Protein AF-A0A6B2SRU7-F1 (afdb_monomer)

Foldseek 3Di:
DVVVVVVVVVCVVVVNCVVVPPPDDDDFAAPDWQDDDPVGGDGHGDDD

Sequence (48 aa):
AAEATGDQLDRLERGDAGYLARAAVRAERPVIRGRFGMCGRLDVYDVA

Secondary structure (DSSP, 8-state):
-HHHHHHHHHHHHTT--TTTTTPPP-----SEEEEEETTEEEEE----

pLDDT: mean 87.11, std 8.41, range [66.62, 97.62]

Structure (mmCIF, N/CA/C/O backbone):
data_AF-A0A6B2SRU7-F1
#
_entry.id   AF-A0A6B2SRU7-F1
#
loop_
_atom_site.group_PDB
_atom_site.id
_atom_site.type_symbol
_atom_site.label_atom_id
_atom_site.label_alt_id
_atom_site.label_comp_id
_atom_site.label_asym_id
_atom_site.label_entity_id
_atom_site.label_seq_id
_atom_site.pdbx_PDB_ins_code
_atom_site.Cartn_x
_atom_site.Cartn_y
_atom_site.Cartn_z
_atom_site.occupancy
_atom_site.B_iso_or_equiv
_atom_site.auth_seq_id
_atom_site.auth_comp_id
_atom_site.auth_asym_id
_atom_site.auth_atom_id
_atom_site.pdbx_PDB_model_num
ATOM 1 N N . ALA A 1 1 ? 2.439 18.229 16.206 1.00 68.25 1 ALA A N 1
ATOM 2 C CA . ALA A 1 1 ? 2.471 17.164 15.177 1.00 68.25 1 ALA A CA 1
ATOM 3 C C . ALA A 1 1 ? 2.690 15.789 15.807 1.00 68.25 1 ALA A C 1
ATOM 5 O O . ALA A 1 1 ? 1.836 14.940 15.620 1.00 68.25 1 ALA A O 1
ATOM 6 N N . ALA A 1 2 ? 3.761 15.582 16.588 1.00 86.19 2 ALA A N 1
ATOM 7 C CA . ALA A 1 2 ? 4.050 14.286 17.215 1.00 86.19 2 ALA A CA 1
ATOM 8 C C . ALA A 1 2 ? 2.977 13.804 18.219 1.00 86.19 2 ALA A C 1
ATOM 10 O O . ALA A 1 2 ? 2.592 12.644 18.151 1.00 86.19 2 ALA A O 1
ATOM 11 N N . GLU A 1 3 ? 2.444 14.684 19.080 1.00 90.62 3 GLU A N 1
ATOM 12 C CA . GLU A 1 3 ? 1.368 14.333 20.036 1.00 90.62 3 GLU A CA 1
ATOM 13 C C . GLU A 1 3 ? 0.121 13.773 19.346 1.00 90.62 3 GLU A C 1
ATOM 15 O O . GLU A 1 3 ? -0.354 12.702 19.701 1.00 90.62 3 GLU A O 1
ATOM 20 N N . ALA A 1 4 ? -0.351 14.440 18.288 1.00 85.12 4 ALA A N 1
ATOM 21 C CA . ALA A 1 4 ? -1.518 13.990 17.535 1.00 85.12 4 ALA A CA 1
ATOM 22 C C . ALA A 1 4 ? -1.310 12.607 16.893 1.00 85.12 4 ALA A C 1
ATOM 24 O O . ALA A 1 4 ? -2.260 11.840 16.778 1.00 85.12 4 ALA A O 1
ATOM 25 N N . THR A 1 5 ? -0.081 12.275 16.479 1.00 85.12 5 THR A N 1
ATOM 26 C CA . THR A 1 5 ? 0.25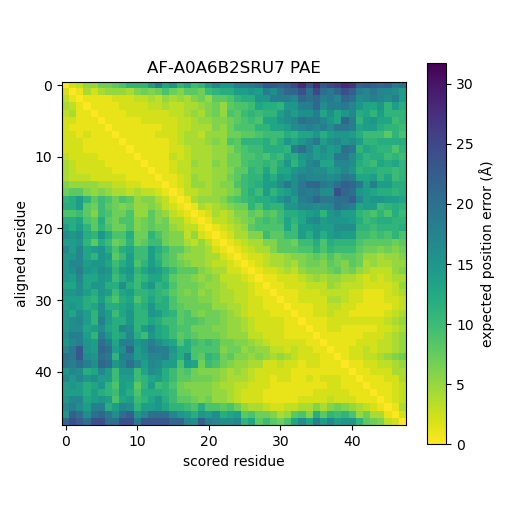2 10.922 16.011 1.00 85.12 5 THR A CA 1
ATOM 27 C C . THR 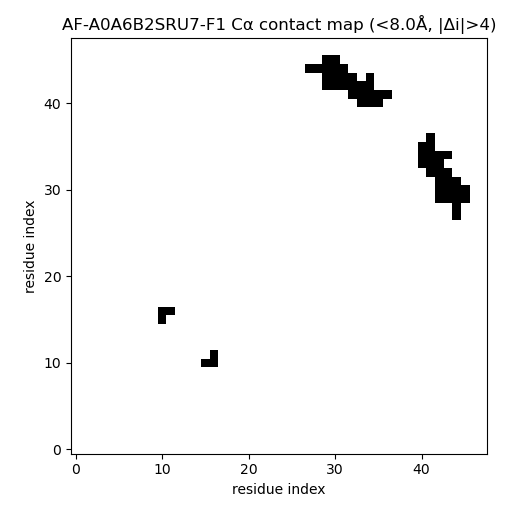A 1 5 ? 0.226 9.919 17.164 1.00 85.12 5 THR A C 1
ATOM 29 O O . THR A 1 5 ? -0.314 8.829 16.990 1.00 85.12 5 THR A O 1
ATOM 32 N N . G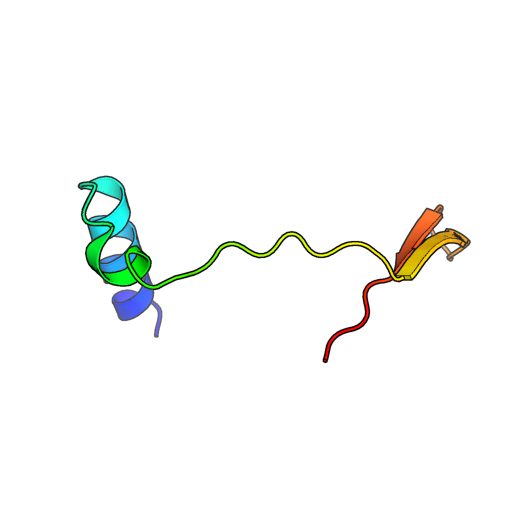LY A 1 6 ? 0.754 10.286 18.336 1.00 90.38 6 GLY A N 1
ATOM 33 C CA . GLY A 1 6 ? 0.705 9.461 19.548 1.00 90.38 6 GLY A CA 1
ATOM 34 C C . GLY A 1 6 ? -0.725 9.086 19.940 1.00 90.38 6 GLY A C 1
ATOM 35 O O . GLY A 1 6 ? -1.032 7.905 20.063 1.00 90.38 6 GLY A O 1
ATOM 36 N N . ASP A 1 7 ? -1.636 10.061 19.983 1.00 88.94 7 ASP A N 1
ATOM 37 C CA . ASP A 1 7 ? -3.052 9.831 20.310 1.00 88.94 7 ASP A CA 1
ATOM 38 C C . ASP A 1 7 ? -3.739 8.820 19.373 1.00 88.94 7 ASP A C 1
ATOM 40 O O . ASP A 1 7 ? -4.640 8.086 19.789 1.00 88.94 7 ASP A O 1
ATOM 44 N N . GLN A 1 8 ? -3.350 8.788 18.094 1.00 84.00 8 GLN A N 1
ATOM 45 C CA . GLN A 1 8 ? -3.890 7.843 17.109 1.00 84.00 8 GLN A CA 1
ATOM 46 C C . GLN A 1 8 ? -3.323 6.431 17.309 1.00 84.00 8 GLN A C 1
ATOM 48 O O . GLN A 1 8 ? -4.062 5.455 17.180 1.00 84.00 8 GLN A O 1
ATOM 53 N N . LEU A 1 9 ? -2.037 6.314 17.660 1.00 87.12 9 LEU A N 1
ATOM 54 C CA . LEU A 1 9 ? -1.390 5.030 17.955 1.00 87.12 9 LEU A CA 1
ATOM 55 C C . LEU A 1 9 ? -1.961 4.396 19.228 1.00 87.12 9 LEU A C 1
ATOM 57 O O . LEU A 1 9 ? -2.305 3.218 19.226 1.00 87.12 9 LEU A O 1
ATOM 61 N N . ASP A 1 10 ? -2.174 5.199 20.265 1.00 91.25 10 ASP A N 1
ATOM 62 C CA . ASP A 1 10 ? -2.803 4.782 21.516 1.00 91.25 10 ASP A CA 1
ATOM 63 C C . ASP A 1 10 ? -4.228 4.238 21.306 1.00 91.25 10 ASP A C 1
ATOM 65 O O . ASP A 1 10 ? -4.662 3.286 21.959 1.00 91.25 10 ASP A O 1
ATOM 69 N N . ARG A 1 11 ? -4.998 4.846 20.393 1.00 85.62 11 ARG A N 1
ATOM 70 C CA . ARG A 1 11 ? -6.334 4.349 20.012 1.00 85.62 11 ARG A CA 1
ATOM 71 C C . ARG A 1 11 ? -6.241 3.014 19.284 1.00 85.62 11 ARG A C 1
ATOM 73 O O . ARG A 1 11 ? -7.009 2.109 19.604 1.00 85.62 1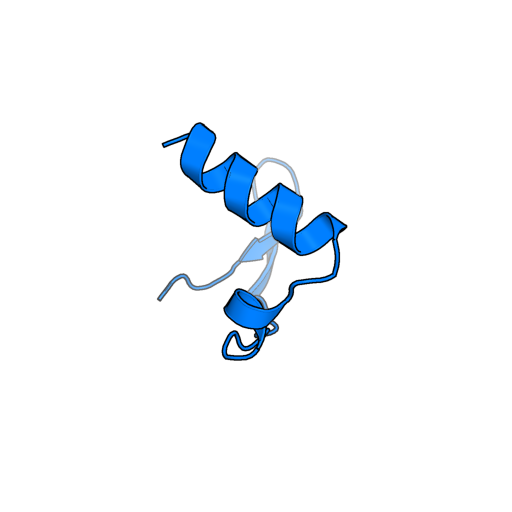1 ARG A O 1
ATOM 80 N N . LEU A 1 12 ? -5.276 2.870 18.375 1.00 84.88 12 LEU A N 1
ATOM 81 C CA . LEU A 1 12 ? -5.030 1.617 17.667 1.00 84.88 12 LEU A CA 1
ATOM 82 C C . LEU A 1 12 ? -4.658 0.479 18.632 1.00 84.88 12 LEU A C 1
ATOM 84 O O . LEU A 1 12 ? -5.207 -0.613 18.511 1.00 84.88 12 LEU A O 1
ATOM 88 N N . GLU A 1 13 ? -3.789 0.740 19.613 1.00 89.00 13 GLU A N 1
ATOM 89 C CA . GLU A 1 13 ? -3.392 -0.240 20.636 1.00 89.00 13 GLU A CA 1
ATOM 90 C C . GLU A 1 13 ? -4.586 -0.713 21.478 1.00 89.00 13 GLU A C 1
ATOM 92 O O . GLU A 1 13 ? -4.715 -1.899 21.779 1.00 89.00 13 GLU A O 1
ATOM 97 N N . ARG A 1 14 ? -5.522 0.192 21.787 1.00 90.50 14 ARG A N 1
ATOM 98 C CA . ARG A 1 14 ? -6.777 -0.132 22.487 1.00 90.50 14 ARG A CA 1
ATOM 99 C C . ARG A 1 14 ? -7.831 -0.815 21.605 1.00 90.50 14 ARG A C 1
ATOM 101 O O . ARG A 1 14 ? -8.934 -1.078 22.081 1.00 90.50 14 ARG A O 1
ATOM 108 N N . GLY A 1 15 ? -7.527 -1.089 20.335 1.00 82.44 15 GLY A N 1
ATOM 109 C CA . GLY A 1 15 ? -8.465 -1.675 19.375 1.00 82.44 15 GLY A CA 1
ATOM 110 C C . GLY A 1 15 ? -9.537 -0.703 18.871 1.00 82.44 15 GLY A C 1
ATOM 111 O O . GLY A 1 15 ? -10.477 -1.127 18.197 1.00 82.44 15 GLY A O 1
ATOM 112 N N . ASP A 1 16 ? -9.405 0.597 19.157 1.00 84.00 16 ASP A N 1
ATOM 113 C CA . ASP A 1 16 ? -10.262 1.643 18.602 1.00 84.00 16 ASP A CA 1
ATOM 114 C C . ASP A 1 16 ? -9.820 1.970 17.171 1.00 84.00 16 ASP A C 1
ATOM 116 O O . ASP A 1 16 ? -9.124 2.944 16.875 1.00 84.00 16 ASP A O 1
ATOM 120 N N . ALA A 1 17 ? -10.259 1.108 16.258 1.00 73.69 17 ALA A N 1
ATOM 121 C CA . ALA A 1 17 ? -10.109 1.282 14.824 1.00 73.69 17 ALA A CA 1
ATOM 122 C C . ALA A 1 17 ? -11.211 2.179 14.225 1.00 73.69 17 ALA A C 1
ATOM 124 O O . ALA A 1 17 ? -11.399 2.167 13.011 1.00 73.69 17 ALA A O 1
ATOM 125 N N . GLY A 1 18 ? -11.953 2.969 15.017 1.00 78.56 18 GLY A N 1
ATOM 126 C CA . GLY A 1 18 ? -13.040 3.819 14.515 1.00 78.56 18 GLY A CA 1
ATOM 127 C C . GLY A 1 18 ? -12.591 4.803 13.427 1.00 78.56 18 GLY A C 1
ATOM 128 O O . GLY A 1 18 ? -13.294 4.997 12.433 1.00 78.56 18 GLY A O 1
ATOM 129 N N . TYR A 1 19 ? -11.376 5.352 13.549 1.00 70.75 19 TYR A N 1
ATOM 130 C CA . TYR A 1 19 ? -10.771 6.198 12.510 1.00 70.75 19 TYR A CA 1
ATOM 131 C C . TYR A 1 19 ? -10.367 5.407 11.249 1.00 70.75 19 TYR A C 1
ATOM 133 O O . TYR A 1 19 ? -10.336 5.964 10.152 1.00 70.75 19 TYR A O 1
ATOM 141 N N . LEU A 1 20 ? -10.109 4.102 11.391 1.00 73.88 20 LEU A N 1
ATOM 142 C CA . LEU A 1 20 ? -9.798 3.171 10.303 1.00 73.88 20 LEU A CA 1
ATOM 143 C C . LEU A 1 20 ? -11.039 2.502 9.706 1.00 73.88 20 LEU A C 1
ATOM 145 O O . LEU A 1 20 ? -10.947 1.947 8.618 1.00 73.88 20 LEU A O 1
ATOM 149 N N . ALA A 1 21 ? -12.206 2.575 10.350 1.00 78.44 21 ALA A N 1
ATOM 150 C CA . ALA A 1 21 ? -13.429 1.914 9.886 1.00 78.44 21 ALA A CA 1
ATOM 151 C C . ALA A 1 21 ? -13.875 2.381 8.487 1.00 78.44 21 ALA A C 1
ATOM 153 O O . ALA A 1 21 ? -14.593 1.671 7.787 1.00 78.44 21 ALA A O 1
ATOM 154 N N . ARG A 1 22 ? -13.442 3.579 8.072 1.00 76.06 22 ARG A N 1
ATOM 155 C CA . ARG A 1 22 ? -13.621 4.112 6.711 1.00 76.06 22 ARG A CA 1
ATOM 156 C C . ARG A 1 22 ? -12.354 4.070 5.856 1.00 76.06 22 ARG A C 1
ATOM 158 O O . ARG A 1 22 ? -12.418 4.401 4.674 1.00 76.06 22 ARG A O 1
ATOM 165 N N . ALA A 1 23 ? -11.213 3.703 6.429 1.00 77.00 23 ALA A N 1
ATOM 166 C CA . ALA A 1 23 ? -9.968 3.580 5.692 1.00 77.00 23 ALA A CA 1
ATOM 167 C C . ALA A 1 23 ? -9.996 2.300 4.848 1.00 77.00 23 ALA A C 1
ATOM 169 O O . ALA A 1 23 ? -10.314 1.217 5.333 1.00 77.00 23 ALA A O 1
ATOM 170 N N . ALA A 1 24 ? -9.650 2.424 3.568 1.00 80.31 24 ALA A N 1
ATOM 171 C CA . ALA A 1 24 ? -9.501 1.284 2.676 1.00 80.31 24 ALA A CA 1
ATOM 172 C C . ALA A 1 24 ? -8.016 0.959 2.512 1.00 80.31 24 ALA A C 1
ATOM 174 O O . ALA A 1 24 ? -7.236 1.81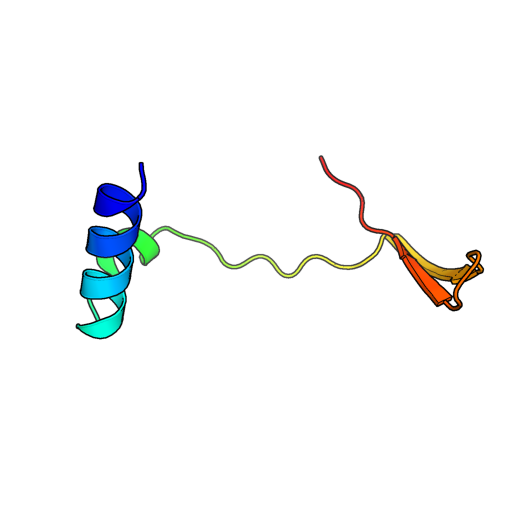1 2.084 1.00 80.31 24 ALA A O 1
ATOM 175 N N . VAL A 1 25 ? -7.632 -0.285 2.802 1.00 79.25 25 VAL A N 1
ATOM 176 C CA . VAL A 1 25 ? -6.300 -0.787 2.455 1.00 79.25 25 VAL A CA 1
ATOM 177 C C . VAL A 1 25 ? -6.276 -1.057 0.955 1.00 79.25 25 VAL A C 1
ATOM 179 O O . VAL A 1 25 ? -7.056 -1.866 0.450 1.00 79.25 25 VAL A O 1
ATOM 182 N N . ARG A 1 26 ? -5.382 -0.380 0.231 1.00 81.50 26 ARG A N 1
ATOM 183 C CA . ARG A 1 26 ? -5.124 -0.649 -1.186 1.00 81.50 26 ARG A CA 1
ATOM 184 C C . ARG A 1 26 ? -3.770 -1.321 -1.323 1.00 81.50 26 ARG A C 1
ATOM 186 O O . ARG A 1 26 ? -2.773 -0.819 -0.817 1.00 81.50 26 ARG A O 1
ATOM 193 N N . ALA A 1 27 ? -3.747 -2.459 -2.008 1.00 85.06 27 ALA A N 1
ATOM 194 C CA . ALA A 1 27 ? -2.501 -3.090 -2.401 1.00 85.06 27 ALA A CA 1
ATOM 195 C C . ALA A 1 27 ? -1.983 -2.396 -3.661 1.00 85.06 27 ALA A C 1
ATOM 197 O O . ALA A 1 27 ? -2.583 -2.523 -4.730 1.00 85.06 27 ALA A O 1
ATOM 198 N N . GLU A 1 28 ? -0.875 -1.677 -3.537 1.00 89.44 28 GLU A N 1
ATOM 199 C CA . GLU A 1 28 ? -0.182 -1.115 -4.687 1.00 89.44 28 GLU A CA 1
ATOM 200 C C . GLU A 1 28 ? 0.774 -2.150 -5.282 1.00 89.44 28 GLU A C 1
ATOM 202 O O . GLU A 1 28 ? 1.399 -2.937 -4.566 1.00 89.44 28 GLU A O 1
ATOM 207 N N . ARG A 1 29 ? 0.857 -2.193 -6.613 1.00 93.06 29 ARG A N 1
ATOM 208 C CA . ARG A 1 29 ? 1.776 -3.077 -7.330 1.00 93.06 29 ARG A CA 1
ATOM 209 C C . ARG A 1 29 ? 2.730 -2.230 -8.156 1.00 93.06 29 ARG A C 1
ATOM 211 O O . ARG A 1 29 ? 2.284 -1.254 -8.752 1.00 93.06 29 ARG A O 1
ATOM 218 N N . PRO A 1 30 ? 4.004 -2.631 -8.253 1.00 94.81 30 PRO A N 1
ATOM 219 C CA . PRO A 1 30 ? 4.956 -1.885 -9.046 1.00 94.81 30 PRO A CA 1
ATOM 220 C C . PRO A 1 30 ? 4.579 -1.959 -10.524 1.00 94.81 30 PRO A C 1
ATOM 222 O O . PRO A 1 30 ? 4.216 -3.026 -11.033 1.00 94.81 30 PRO A O 1
ATOM 225 N N . VAL A 1 31 ? 4.714 -0.829 -11.212 1.00 95.75 31 VAL A N 1
ATOM 226 C CA . VAL A 1 31 ? 4.559 -0.721 -12.666 1.00 95.75 31 VAL A CA 1
ATOM 227 C C . VAL A 1 31 ? 5.737 -1.357 -13.403 1.00 95.75 31 VAL A C 1
ATOM 229 O O . VAL A 1 31 ? 5.575 -1.865 -14.510 1.00 95.75 31 VAL A O 1
ATOM 232 N N . ILE A 1 32 ? 6.919 -1.396 -12.778 1.00 96.19 32 ILE A N 1
ATOM 233 C CA . ILE A 1 32 ? 8.099 -2.093 -13.304 1.00 96.19 32 ILE A CA 1
ATOM 234 C C . ILE A 1 32 ? 8.694 -2.949 -12.199 1.00 96.19 32 ILE A C 1
ATOM 236 O O . ILE A 1 32 ? 8.981 -2.447 -11.117 1.00 96.19 32 ILE A O 1
ATOM 240 N N . ARG A 1 33 ? 8.948 -4.225 -12.497 1.00 96.38 33 ARG A N 1
ATOM 241 C CA . ARG A 1 33 ? 9.645 -5.132 -11.583 1.00 96.38 33 ARG A CA 1
ATOM 242 C C . ARG A 1 33 ? 11.089 -5.341 -11.989 1.00 96.38 33 ARG A C 1
ATOM 244 O O . ARG A 1 33 ? 11.385 -5.552 -13.164 1.00 96.38 33 ARG A O 1
ATOM 251 N N . GLY A 1 34 ? 11.978 -5.342 -11.004 1.00 96.00 34 GLY A N 1
ATOM 252 C CA . GLY A 1 34 ? 13.375 -5.714 -11.192 1.00 96.00 34 GLY A CA 1
ATOM 253 C C . GLY A 1 34 ? 14.157 -4.831 -12.170 1.00 96.00 34 GLY A C 1
ATOM 254 O O . GLY A 1 34 ? 15.030 -5.328 -12.882 1.00 96.00 34 GLY A O 1
A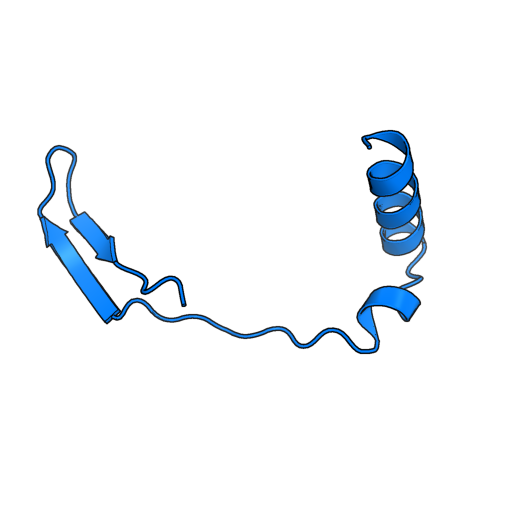TOM 255 N N . ARG A 1 35 ? 13.902 -3.524 -12.217 1.00 96.75 35 ARG A N 1
ATOM 256 C CA . ARG A 1 35 ? 14.760 -2.580 -12.946 1.00 96.75 35 ARG A CA 1
ATOM 257 C C . ARG A 1 35 ? 16.167 -2.593 -12.343 1.00 96.75 35 ARG A C 1
ATOM 259 O O . ARG A 1 35 ? 16.305 -2.549 -11.129 1.00 96.75 35 ARG A O 1
ATOM 266 N N . PHE A 1 36 ? 17.216 -2.635 -13.157 1.00 97.00 36 PHE A N 1
ATOM 267 C CA . PHE A 1 36 ? 18.577 -2.480 -12.637 1.00 97.00 36 PHE A CA 1
ATOM 268 C C . PHE A 1 36 ? 18.855 -1.019 -12.255 1.00 97.00 36 PHE A C 1
ATOM 270 O O . PHE A 1 36 ? 18.614 -0.108 -13.048 1.00 97.00 36 PHE A O 1
ATOM 277 N N . GLY A 1 37 ? 19.367 -0.813 -11.045 1.00 93.94 37 GLY A N 1
ATOM 278 C CA . GLY A 1 37 ? 19.920 0.439 -10.542 1.00 93.94 37 GLY A CA 1
ATOM 279 C C . GLY A 1 37 ? 21.338 0.237 -10.004 1.00 93.94 37 GLY A C 1
ATOM 280 O O . GLY A 1 37 ? 21.898 -0.854 -10.094 1.00 93.94 37 GLY A O 1
ATOM 281 N N . MET A 1 38 ? 21.908 1.284 -9.409 1.00 95.69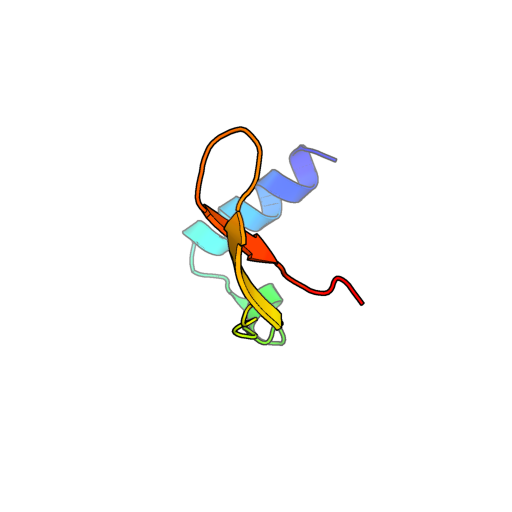 38 MET A N 1
ATOM 282 C CA . MET A 1 38 ? 23.302 1.272 -8.940 1.00 95.69 38 MET A CA 1
ATOM 283 C C . MET A 1 38 ? 23.585 0.198 -7.878 1.00 95.69 38 MET A C 1
ATOM 285 O O . MET A 1 38 ? 24.686 -0.338 -7.835 1.00 95.69 38 MET A O 1
ATOM 289 N N . CYS A 1 39 ? 22.590 -0.140 -7.053 1.00 95.62 39 CYS A N 1
ATOM 290 C CA . CYS A 1 39 ? 22.742 -1.080 -5.938 1.00 95.62 39 CYS A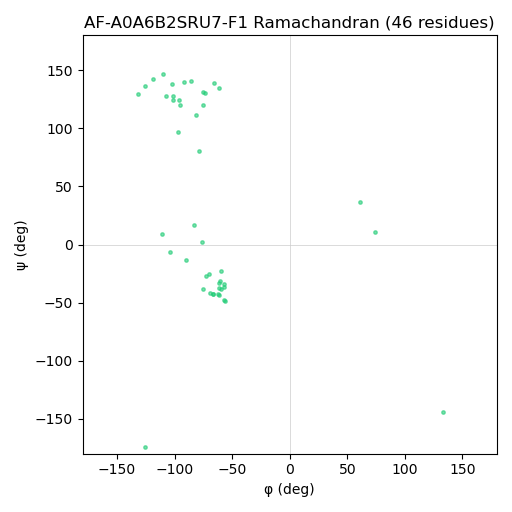 CA 1
ATOM 291 C C . CYS A 1 39 ? 22.007 -2.417 -6.148 1.00 95.62 39 CYS A C 1
ATOM 293 O O . CYS A 1 39 ? 21.901 -3.197 -5.206 1.00 95.62 39 CYS A O 1
ATOM 295 N N . GLY A 1 40 ? 21.468 -2.688 -7.344 1.00 96.19 40 GLY A N 1
ATOM 296 C CA . GLY A 1 40 ? 20.755 -3.940 -7.626 1.00 96.19 40 GLY A CA 1
ATOM 297 C C . GLY A 1 40 ? 19.421 -3.765 -8.349 1.00 96.19 40 GLY A C 1
ATOM 298 O O . GLY A 1 40 ? 19.293 -2.933 -9.243 1.00 96.19 40 GLY A O 1
ATOM 299 N N . ARG A 1 41 ? 18.439 -4.608 -8.012 1.00 97.62 41 ARG A N 1
ATOM 300 C CA . ARG A 1 41 ? 17.109 -4.647 -8.641 1.00 97.62 41 ARG A CA 1
ATOM 301 C C . ARG A 1 41 ? 16.127 -3.745 -7.888 1.00 97.62 41 ARG A C 1
ATOM 303 O O . ARG A 1 41 ? 16.121 -3.733 -6.664 1.00 97.62 41 ARG A O 1
ATOM 310 N N . LEU A 1 42 ? 15.290 -3.030 -8.631 1.00 96.69 42 LEU A N 1
ATOM 311 C CA . LEU A 1 42 ? 14.315 -2.069 -8.128 1.00 96.69 42 LEU A CA 1
ATOM 312 C C . LEU A 1 42 ? 12.918 -2.409 -8.642 1.00 96.69 42 LEU A C 1
ATOM 314 O O . LEU A 1 42 ? 12.740 -2.654 -9.838 1.00 96.69 42 LEU A O 1
ATOM 318 N N . ASP A 1 43 ? 11.935 -2.330 -7.755 1.00 96.12 43 ASP A N 1
ATOM 319 C CA . ASP A 1 43 ? 10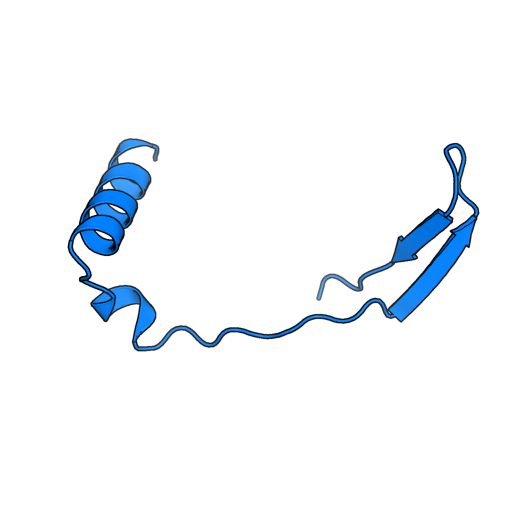.526 -2.282 -8.124 1.00 96.12 43 ASP A CA 1
ATOM 320 C C . ASP A 1 43 ? 10.085 -0.814 -8.157 1.00 96.12 43 ASP A C 1
ATOM 322 O O . ASP A 1 43 ? 10.289 -0.072 -7.198 1.00 96.12 43 ASP A O 1
ATOM 326 N N . VAL A 1 44 ? 9.543 -0.376 -9.292 1.00 94.94 44 VAL A N 1
ATOM 327 C CA . VAL A 1 44 ? 9.149 1.017 -9.537 1.00 94.94 44 VAL A CA 1
ATOM 328 C C . VAL A 1 44 ? 7.645 1.135 -9.367 1.00 94.94 44 VAL A C 1
ATOM 330 O O . VAL A 1 44 ? 6.898 0.391 -10.001 1.00 94.94 44 VAL A O 1
ATOM 333 N N . TYR A 1 45 ? 7.227 2.086 -8.543 1.00 94.25 45 TYR A N 1
ATOM 334 C CA . TYR A 1 45 ? 5.836 2.425 -8.270 1.00 94.25 45 TYR A CA 1
ATOM 335 C C . TYR A 1 45 ? 5.528 3.782 -8.894 1.00 94.25 45 TYR A C 1
ATOM 337 O O . TYR A 1 45 ? 6.420 4.628 -8.995 1.00 94.25 45 TYR A O 1
ATOM 345 N N . ASP A 1 46 ? 4.295 3.956 -9.352 1.00 91.19 46 ASP A N 1
ATOM 346 C CA . ASP A 1 46 ? 3.828 5.235 -9.872 1.00 91.19 46 ASP A CA 1
ATOM 347 C C . ASP A 1 46 ? 3.112 5.969 -8.740 1.00 91.19 46 ASP A C 1
ATOM 349 O O . ASP A 1 46 ? 2.159 5.442 -8.171 1.00 91.19 46 ASP A O 1
ATOM 353 N N . VAL A 1 47 ? 3.601 7.151 -8.377 1.00 78.88 47 VAL A N 1
ATOM 354 C CA . VAL A 1 47 ? 3.003 7.949 -7.303 1.00 78.88 47 VAL A CA 1
ATOM 355 C C . VAL A 1 47 ? 2.085 8.964 -7.970 1.00 78.88 47 VAL A C 1
ATOM 357 O O . VAL A 1 47 ? 2.559 9.986 -8.467 1.00 78.88 47 VAL A O 1
ATOM 360 N N . ALA A 1 48 ? 0.792 8.639 -8.027 1.00 66.62 48 ALA A N 1
ATOM 361 C CA . ALA A 1 48 ? -0.254 9.548 -8.497 1.00 66.62 48 ALA A CA 1
ATOM 362 C C . ALA A 1 48 ? -0.510 10.699 -7.513 1.00 66.62 48 ALA A C 1
ATOM 364 O O . ALA A 1 48 ? -0.462 10.454 -6.283 1.00 66.62 48 ALA A O 1
#

Radius of gyration: 17.26 Å; Cα contacts (8 Å, |Δi|>4): 29; chains: 1; bounding box: 37×23×36 Å

Mean predicted aligned error: 8.31 Å

Solvent-accessible surface area (backbone atoms only — not comparable to full-atom values): 3238 Å² total; per-residue (Å²): 114,69,66,67,52,49,59,52,51,57,31,47,76,72,66,51,46,71,83,48,74,81,58,78,91,75,87,84,72,56,80,40,75,62,43,82,56,97,92,45,72,37,70,40,69,81,87,128